Protein AF-A0A1F8QRS6-F1 (afdb_monomer)

Nearest PDB structures (foldseek):
  7la1-assembly1_B  TM=9.643E-01  e=5.398E-09  Mycobacterium avium 104
  1php-assembly1_A  TM=9.640E-01  e=8.467E-09  Geobacillus stearothermophilus
  4dg5-assembly1_A  TM=9.644E-01  e=1.416E-08  Staphylococcus aureus subsp. aureus MRSA252
  3q3v-assembly2_B  TM=9.483E-01  e=3.962E-08  Campylobacter jejuni subsp. jejuni NCTC 11168 = ATCC 700819
  4fey-assembly1_A  TM=9.230E-01  e=3.306E-07  Francisella tularensis subsp. tularensis SCHU S4

Mean predicted aligned error: 3.96 Å

Foldseek 3Di:
DVVVVVVVCQLQPPDDPQREAEDEDQACVVCLVVLVSCLVPHQAYEYDYLHLLLLVVLVVDDSDPRRHDPVCNVVSVVSCVVNPPRYHGDPDDDDD

Structure (mmCIF, N/CA/C/O backbone):
data_AF-A0A1F8QRS6-F1
#
_entry.id   AF-A0A1F8QRS6-F1
#
loop_
_atom_site.group_PDB
_atom_site.id
_atom_site.type_symbol
_atom_site.label_atom_id
_atom_site.label_alt_id
_atom_site.label_comp_id
_atom_site.label_asym_id
_atom_site.label_entity_id
_atom_site.label_seq_id
_atom_site.pdbx_PDB_ins_code
_atom_site.Cartn_x
_atom_site.Cartn_y
_atom_site.Cartn_z
_atom_site.occupancy
_atom_site.B_iso_or_equiv
_atom_site.auth_seq_id
_atom_site.auth_comp_id
_atom_site.auth_asym_id
_atom_site.auth_atom_id
_atom_site.pdbx_PDB_model_num
ATOM 1 N N . MET A 1 1 ? -9.055 26.548 5.984 1.00 64.56 1 MET A N 1
ATOM 2 C CA . MET A 1 1 ? -8.225 25.788 6.943 1.00 64.56 1 MET A CA 1
ATOM 3 C C . MET A 1 1 ? -9.053 25.121 8.034 1.00 64.56 1 MET A C 1
ATOM 5 O O . MET A 1 1 ? -8.870 23.930 8.217 1.00 64.56 1 MET A O 1
ATOM 9 N N . GLU A 1 2 ? -9.971 25.813 8.726 1.00 79.44 2 GLU A N 1
ATOM 10 C CA . GLU A 1 2 ? -10.781 25.194 9.803 1.00 79.44 2 GLU A CA 1
ATOM 11 C C . GLU A 1 2 ? -11.597 23.977 9.342 1.00 79.44 2 GLU A C 1
ATOM 13 O O . GLU A 1 2 ? -11.490 22.918 9.948 1.00 79.44 2 GLU A O 1
ATOM 18 N N . GLN A 1 3 ? -12.325 24.084 8.225 1.00 80.75 3 GLN A N 1
ATOM 19 C CA . GLN A 1 3 ? -13.086 22.951 7.682 1.00 80.75 3 GLN A CA 1
ATOM 20 C C . GLN A 1 3 ? -12.190 21.755 7.330 1.00 80.75 3 GLN A C 1
ATOM 22 O O . GLN A 1 3 ? -12.540 20.617 7.609 1.00 80.75 3 GLN A O 1
ATOM 27 N N . GLU A 1 4 ? -11.015 21.995 6.748 1.00 77.44 4 GLU A N 1
ATOM 28 C CA . GLU A 1 4 ? -10.073 20.935 6.367 1.00 77.44 4 GLU A CA 1
ATOM 29 C C . GLU A 1 4 ? -9.522 20.197 7.595 1.00 77.44 4 GLU A C 1
ATOM 31 O O . GLU A 1 4 ? -9.485 18.968 7.615 1.00 77.44 4 GLU A O 1
ATOM 36 N N . LEU A 1 5 ? -9.181 20.940 8.654 1.00 77.12 5 LEU A N 1
ATOM 37 C CA . LEU A 1 5 ? -8.771 20.376 9.941 1.00 77.12 5 LEU A CA 1
ATOM 38 C C . LEU A 1 5 ? -9.906 19.601 10.617 1.00 77.12 5 LEU A C 1
ATOM 40 O O . LEU A 1 5 ? -9.659 18.552 11.205 1.00 77.12 5 LEU A O 1
ATOM 44 N N . GLU A 1 6 ? -11.143 20.081 10.512 1.00 79.38 6 GLU A N 1
ATOM 45 C CA . GLU A 1 6 ? -12.315 19.396 11.052 1.00 79.38 6 GLU A CA 1
ATOM 46 C C . GLU A 1 6 ? -12.585 18.071 10.324 1.00 79.38 6 GLU A C 1
ATOM 48 O O . GLU A 1 6 ? -12.789 17.041 10.972 1.00 79.38 6 GLU A O 1
ATOM 53 N N . TYR A 1 7 ? -12.516 18.059 8.988 1.00 77.81 7 TYR A N 1
ATOM 54 C CA . TYR A 1 7 ? -12.652 16.835 8.195 1.00 77.81 7 TYR A CA 1
ATOM 55 C C . TYR A 1 7 ? -11.536 15.834 8.497 1.00 77.81 7 TYR A C 1
ATOM 57 O O . TYR A 1 7 ? -11.815 14.655 8.720 1.00 77.81 7 TYR A O 1
ATOM 65 N N . LEU A 1 8 ? -10.284 16.297 8.560 1.00 74.81 8 LEU A N 1
ATOM 66 C CA . LEU A 1 8 ? -9.139 15.451 8.900 1.00 74.81 8 LEU A CA 1
ATOM 67 C C . LEU A 1 8 ? -9.252 14.896 10.322 1.00 74.81 8 LEU A C 1
ATOM 69 O O . LEU A 1 8 ? -9.029 13.704 10.531 1.00 74.81 8 LEU A O 1
ATOM 73 N N . GLY A 1 9 ? -9.642 15.728 11.288 1.00 76.0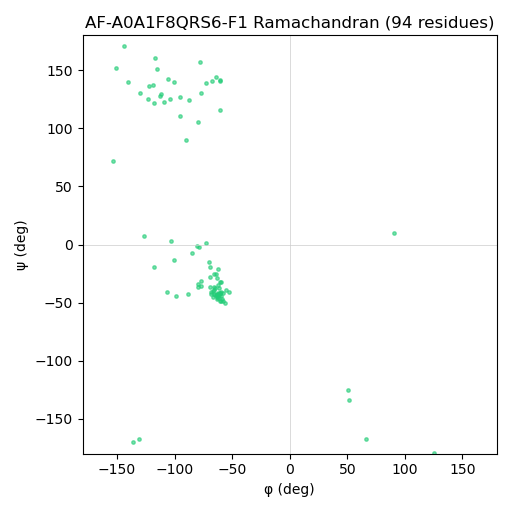6 9 GLY A N 1
ATOM 74 C CA . GLY A 1 9 ? -9.859 15.330 12.676 1.00 76.06 9 GLY A CA 1
ATOM 75 C C . GLY A 1 9 ? -10.942 14.261 12.815 1.00 76.06 9 GLY A C 1
ATOM 76 O O . GLY A 1 9 ? -10.702 13.223 13.435 1.00 76.06 9 GLY A O 1
ATOM 77 N N . ARG A 1 10 ? -12.107 14.455 12.181 1.00 76.25 10 ARG A N 1
ATOM 78 C CA . ARG A 1 10 ? -13.204 13.468 12.175 1.00 76.25 10 ARG A CA 1
ATOM 79 C C . ARG A 1 10 ? -12.789 12.153 11.514 1.00 76.25 10 ARG A C 1
ATOM 81 O O . ARG A 1 10 ? -13.079 11.090 12.053 1.00 76.25 10 ARG A O 1
ATOM 88 N N . ALA A 1 11 ? -12.059 12.219 10.401 1.00 74.94 11 ALA A N 1
ATOM 89 C CA . ALA A 1 11 ? -11.579 11.038 9.685 1.00 74.94 11 ALA A CA 1
ATOM 90 C C . ALA A 1 11 ? -10.492 10.244 10.440 1.00 74.94 11 ALA A C 1
ATOM 92 O O . ALA A 1 11 ? -10.272 9.078 10.122 1.00 74.94 11 ALA A O 1
ATOM 93 N N . THR A 1 12 ? -9.806 10.847 11.419 1.00 73.50 12 THR A N 1
ATOM 94 C CA . THR A 1 12 ? -8.646 10.227 12.095 1.00 73.50 12 THR A CA 1
ATOM 95 C C . THR A 1 12 ? -8.820 9.980 13.594 1.00 73.50 12 THR A C 1
ATOM 97 O O . THR A 1 12 ? -8.088 9.181 14.166 1.00 73.50 12 THR A O 1
ATOM 100 N N . SER A 1 13 ? -9.763 10.646 14.265 1.00 78.44 13 SER A N 1
ATOM 101 C CA . SER A 1 13 ? -9.897 10.540 15.729 1.00 78.44 13 SER A CA 1
ATOM 102 C C . SER A 1 13 ? -10.993 9.563 16.151 1.00 78.44 13 SER A C 1
ATOM 104 O O . SER A 1 13 ? -10.789 8.752 17.049 1.00 78.44 13 SER A O 1
ATOM 106 N N . ASN A 1 14 ? -12.157 9.626 15.501 1.00 79.75 14 ASN A N 1
ATOM 107 C CA . ASN A 1 14 ? -13.267 8.701 15.733 1.00 79.75 14 ASN A CA 1
ATOM 108 C C . ASN A 1 14 ? -14.134 8.593 14.466 1.00 79.75 14 ASN A C 1
ATOM 110 O O . ASN A 1 14 ? -15.224 9.171 14.419 1.00 79.75 14 ASN A O 1
ATOM 114 N N . PRO A 1 15 ? -13.629 7.933 13.410 1.00 83.88 15 PRO A N 1
ATOM 115 C CA . PRO A 1 15 ? -14.341 7.856 12.145 1.00 83.88 15 PRO A CA 1
ATOM 116 C C . PRO A 1 15 ? -15.609 7.010 12.287 1.00 83.88 15 PRO A C 1
ATOM 118 O O . PRO A 1 15 ? -15.604 5.958 12.935 1.00 83.88 15 PRO A O 1
ATOM 121 N N . GLU A 1 16 ? -16.688 7.447 11.639 1.00 87.75 16 GLU A N 1
ATOM 122 C CA . GLU A 1 16 ? -17.864 6.600 11.448 1.00 87.75 16 GLU A CA 1
ATOM 123 C C . GLU A 1 16 ? -17.480 5.347 10.654 1.00 87.75 16 GLU A C 1
ATOM 125 O O . GLU A 1 16 ? -16.659 5.396 9.732 1.00 87.75 16 GLU A O 1
ATOM 130 N N . ARG A 1 17 ? -18.060 4.206 11.036 1.00 90.31 17 ARG A N 1
ATOM 131 C CA . ARG A 1 17 ? -17.741 2.908 10.439 1.00 90.31 17 ARG A CA 1
ATOM 132 C C . ARG A 1 17 ? -18.863 2.430 9.514 1.00 90.31 17 ARG A C 1
ATOM 134 O O . ARG A 1 17 ? -20.031 2.598 9.865 1.00 90.31 17 ARG A O 1
ATOM 141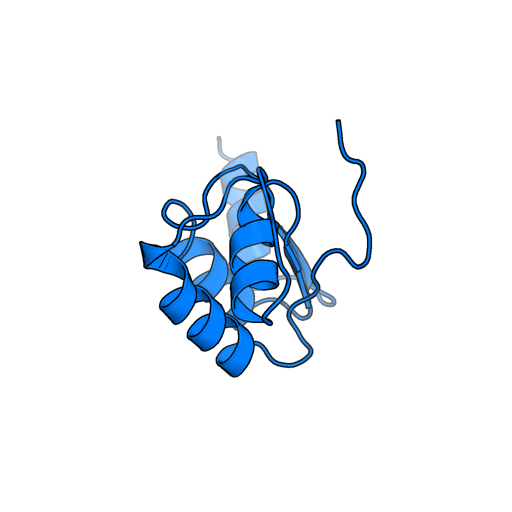 N N . PRO A 1 18 ? -18.531 1.781 8.381 1.00 93.88 18 PRO A N 1
ATOM 142 C CA . PRO A 1 18 ? -17.192 1.332 7.983 1.00 93.88 18 PRO A CA 1
ATOM 143 C C . PRO A 1 18 ? -16.287 2.462 7.463 1.00 93.88 18 PRO A C 1
ATOM 145 O O . PRO A 1 18 ? -16.658 3.201 6.556 1.00 93.88 18 PRO A O 1
ATOM 148 N N . TYR A 1 19 ? -15.067 2.544 7.998 1.00 93.62 19 TYR A N 1
ATOM 149 C CA . TYR A 1 19 ? -14.044 3.486 7.560 1.00 93.62 19 TYR A CA 1
ATOM 150 C C . TYR A 1 19 ? -13.116 2.824 6.542 1.00 93.62 19 TYR A C 1
ATOM 152 O O . TYR A 1 19 ? -12.331 1.930 6.875 1.00 93.62 19 TYR A O 1
ATOM 160 N N . ILE A 1 20 ? -13.204 3.274 5.290 1.00 95.31 20 ILE A N 1
ATOM 161 C CA . ILE A 1 20 ? -12.368 2.799 4.187 1.00 95.31 20 ILE A CA 1
ATOM 162 C C . ILE A 1 20 ? -11.388 3.901 3.802 1.00 95.31 20 I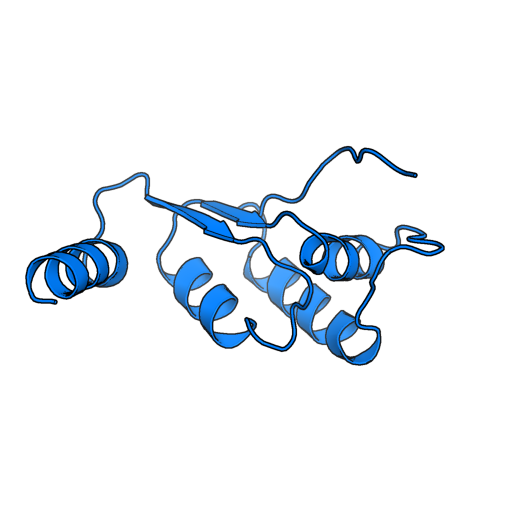LE A C 1
ATOM 164 O O . ILE A 1 20 ? -11.792 5.000 3.426 1.00 95.31 20 ILE A O 1
ATOM 168 N N . ALA A 1 21 ? -10.099 3.583 3.856 1.00 94.81 21 ALA A N 1
ATOM 169 C CA . ALA A 1 21 ? -9.042 4.465 3.389 1.00 94.81 21 ALA A CA 1
ATOM 170 C C . ALA A 1 21 ? -8.557 4.030 2.001 1.00 94.81 21 ALA A C 1
ATOM 172 O O . ALA A 1 21 ? -8.388 2.838 1.737 1.00 94.81 21 ALA A O 1
ATOM 173 N N . ILE A 1 22 ? -8.300 4.998 1.121 1.00 96.38 22 ILE A N 1
ATOM 174 C CA . ILE A 1 22 ? -7.744 4.763 -0.215 1.00 96.38 22 ILE A CA 1
ATOM 175 C C . ILE A 1 22 ? -6.460 5.574 -0.344 1.00 96.38 22 ILE A C 1
ATOM 177 O O . ILE A 1 22 ? -6.459 6.788 -0.151 1.00 96.38 22 ILE A O 1
ATOM 181 N N . LEU A 1 23 ? -5.366 4.901 -0.682 1.00 95.31 23 LEU A N 1
ATOM 182 C CA . LEU A 1 23 ? -4.075 5.521 -0.930 1.00 95.31 23 LEU A CA 1
ATOM 183 C C . LEU A 1 23 ? -3.589 5.190 -2.336 1.00 95.31 23 LEU A C 1
ATOM 185 O O . LEU A 1 23 ? -3.627 4.050 -2.785 1.00 95.31 23 LEU A O 1
ATOM 189 N N . GLY A 1 24 ? -3.075 6.203 -3.018 1.00 94.56 24 GLY A N 1
ATOM 190 C CA . GLY A 1 24 ? -2.356 6.045 -4.276 1.00 94.56 24 GLY A CA 1
ATOM 191 C C . GLY A 1 24 ? -1.100 6.902 -4.297 1.00 94.56 24 GLY A C 1
ATOM 192 O O . GLY A 1 24 ? -0.718 7.507 -3.292 1.00 94.56 24 GLY A O 1
ATOM 193 N N . GLY A 1 25 ? -0.470 6.998 -5.460 1.00 93.88 25 GLY A N 1
ATOM 194 C CA . GLY A 1 25 ? 0.786 7.719 -5.659 1.00 93.88 25 GLY A CA 1
ATOM 195 C C . GLY A 1 25 ? 1.847 6.822 -6.283 1.00 93.88 25 GLY A C 1
ATOM 196 O O . GLY A 1 25 ? 1.585 5.662 -6.598 1.00 93.88 25 GLY A O 1
ATOM 197 N N . ALA A 1 26 ? 3.038 7.373 -6.496 1.00 92.62 26 ALA A N 1
ATOM 198 C CA . ALA A 1 26 ? 4.117 6.672 -7.187 1.00 92.62 26 ALA A CA 1
ATOM 199 C C . ALA A 1 26 ? 4.993 5.835 -6.241 1.00 92.62 26 ALA A C 1
ATOM 201 O O . ALA A 1 26 ? 5.338 4.707 -6.574 1.00 92.62 26 ALA A O 1
ATOM 202 N N . LYS A 1 27 ? 5.335 6.376 -5.067 1.00 91.62 27 LYS A N 1
ATOM 203 C CA . LYS A 1 27 ? 6.320 5.802 -4.144 1.00 91.62 27 LYS A CA 1
ATOM 204 C C . LYS A 1 27 ? 5.686 5.455 -2.800 1.00 91.62 27 LYS A C 1
ATOM 206 O O . LYS A 1 27 ? 4.872 6.216 -2.277 1.00 91.62 27 LYS A O 1
ATOM 211 N N . ILE A 1 28 ? 6.042 4.291 -2.267 1.00 91.56 28 ILE A N 1
ATOM 212 C CA . ILE A 1 28 ? 5.651 3.837 -0.932 1.00 91.56 28 ILE A CA 1
ATOM 213 C C . ILE A 1 28 ? 6.519 4.487 0.144 1.00 91.56 28 ILE A C 1
ATOM 215 O O . ILE A 1 28 ? 5.992 4.773 1.215 1.00 91.56 28 ILE A O 1
ATOM 219 N N . SER A 1 29 ? 7.800 4.752 -0.130 1.00 90.38 29 SER A N 1
ATOM 220 C CA . SER A 1 29 ? 8.756 5.299 0.845 1.00 90.38 29 SER A CA 1
ATOM 221 C C . SER A 1 29 ? 8.250 6.577 1.526 1.00 90.38 29 SER A C 1
ATOM 223 O O . SER A 1 29 ? 8.309 6.688 2.749 1.00 90.38 29 SER A O 1
ATOM 225 N N . ASP A 1 30 ? 7.620 7.466 0.759 1.00 89.56 30 ASP A N 1
ATOM 226 C CA . ASP A 1 30 ? 7.039 8.725 1.243 1.00 89.56 30 ASP A CA 1
ATOM 227 C C . ASP A 1 30 ? 5.785 8.538 2.124 1.00 89.56 30 ASP A C 1
ATOM 229 O O . ASP A 1 30 ? 5.331 9.476 2.779 1.00 89.56 30 ASP A O 1
ATOM 233 N N . LYS A 1 31 ? 5.174 7.345 2.118 1.00 89.38 31 LYS A N 1
ATOM 234 C CA . LYS A 1 31 ? 3.831 7.090 2.672 1.00 89.38 31 LYS A CA 1
ATOM 235 C C . LYS A 1 31 ? 3.766 5.954 3.690 1.00 89.38 31 LYS A C 1
ATOM 237 O O . LYS A 1 31 ? 2.666 5.611 4.120 1.00 89.38 31 LYS A O 1
ATOM 242 N N . ILE A 1 32 ? 4.900 5.390 4.114 1.00 92.06 32 ILE A N 1
ATOM 243 C CA . ILE A 1 32 ? 4.937 4.275 5.081 1.00 92.06 32 ILE A CA 1
ATOM 24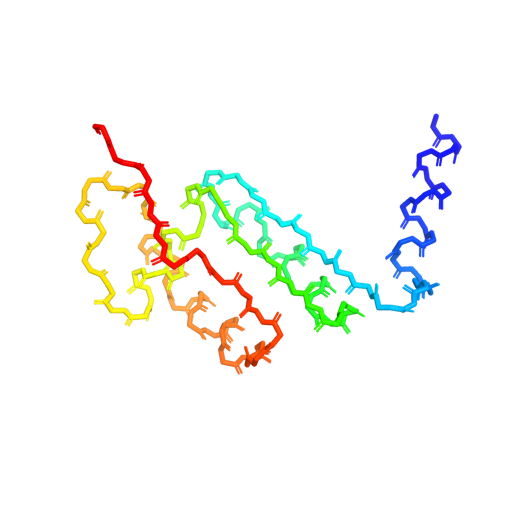4 C C . ILE A 1 32 ? 4.202 4.639 6.379 1.00 92.06 32 ILE A C 1
ATOM 246 O O . ILE A 1 32 ? 3.312 3.904 6.802 1.00 92.06 32 ILE A O 1
ATOM 250 N N . SER A 1 33 ? 4.515 5.793 6.974 1.00 91.56 33 SER A N 1
ATOM 251 C CA . SER A 1 33 ? 3.889 6.239 8.228 1.00 91.56 33 SER A CA 1
ATOM 252 C C . SER A 1 33 ? 2.375 6.426 8.092 1.00 91.56 33 SER A C 1
ATOM 254 O O . SER A 1 33 ? 1.613 6.070 8.989 1.00 91.56 33 SER A O 1
ATOM 256 N N . VAL A 1 34 ? 1.924 6.931 6.942 1.00 92.81 34 VAL A N 1
ATOM 257 C CA . VAL A 1 34 ? 0.502 7.128 6.644 1.00 92.81 34 VAL A CA 1
ATOM 258 C C . VAL A 1 34 ? -0.212 5.786 6.488 1.00 92.81 34 V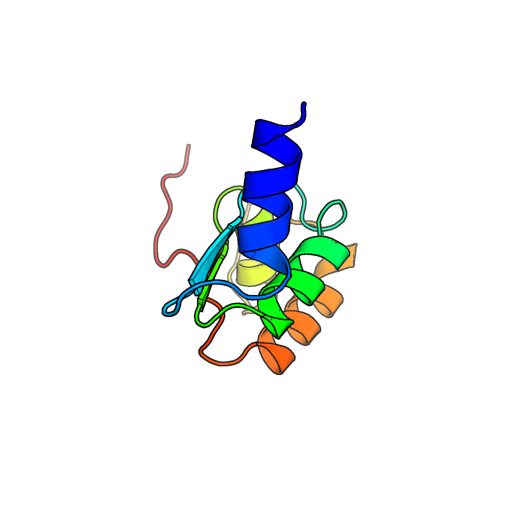AL A C 1
ATOM 260 O O . VAL A 1 34 ? -1.303 5.612 7.026 1.00 92.81 34 VAL A O 1
ATOM 263 N N . VAL A 1 35 ? 0.410 4.820 5.803 1.00 94.06 35 VAL A N 1
ATOM 264 C CA . VAL A 1 35 ? -0.117 3.455 5.670 1.00 94.06 35 VAL A CA 1
ATOM 265 C C . VAL A 1 35 ? -0.273 2.801 7.041 1.00 94.06 35 VAL A C 1
ATOM 267 O O . VAL A 1 35 ? -1.343 2.272 7.331 1.00 94.06 35 VAL A O 1
ATOM 270 N N . GLU A 1 36 ? 0.750 2.860 7.898 1.00 93.38 36 GLU A N 1
ATOM 271 C CA . GLU A 1 36 ? 0.691 2.261 9.237 1.00 93.38 36 GLU A CA 1
ATOM 272 C C . GLU A 1 36 ? -0.385 2.913 10.115 1.00 93.38 36 GLU A C 1
ATOM 274 O O . GLU A 1 36 ? -1.161 2.205 10.760 1.00 93.38 36 GLU A O 1
ATOM 279 N N . ASN A 1 37 ? -0.489 4.245 10.086 1.00 92.25 37 ASN A N 1
ATOM 280 C CA . ASN A 1 37 ? -1.504 4.969 10.845 1.00 92.25 37 ASN A CA 1
ATOM 281 C C . ASN A 1 37 ? -2.927 4.621 10.382 1.00 92.25 37 ASN A C 1
ATOM 283 O O . ASN A 1 37 ? -3.797 4.320 11.197 1.00 92.25 37 ASN A O 1
ATOM 287 N N . LEU A 1 38 ? -3.171 4.614 9.069 1.00 92.81 38 LEU A N 1
ATOM 288 C CA . LEU A 1 38 ? -4.490 4.290 8.531 1.00 92.81 38 LEU A CA 1
ATOM 289 C C . LEU A 1 38 ? -4.856 2.832 8.790 1.00 92.81 38 LEU A C 1
ATOM 291 O O . LEU A 1 38 ? -5.992 2.555 9.162 1.00 92.81 38 LEU A O 1
ATOM 295 N N . LEU A 1 39 ? -3.909 1.902 8.666 1.00 93.50 39 LEU A N 1
ATOM 296 C CA . LEU A 1 39 ? -4.148 0.482 8.918 1.00 93.50 39 LEU A CA 1
ATOM 297 C C . LEU A 1 39 ? -4.601 0.200 10.363 1.00 93.50 39 LEU A C 1
ATOM 299 O O . LEU A 1 39 ? -5.400 -0.713 10.592 1.00 93.50 39 LEU A O 1
ATOM 303 N N . ALA A 1 40 ? -4.124 0.995 11.326 1.00 91.38 40 ALA A N 1
ATOM 304 C CA . ALA A 1 40 ? -4.538 0.902 12.724 1.00 91.38 40 ALA A CA 1
ATOM 305 C C . ALA A 1 40 ? -5.996 1.345 12.951 1.00 91.38 40 ALA A C 1
ATOM 307 O O . ALA A 1 40 ? -6.651 0.852 13.867 1.00 91.38 40 ALA A O 1
ATOM 308 N N . GLN A 1 41 ? -6.517 2.245 12.114 1.00 90.75 41 GLN A N 1
ATOM 309 C CA . GLN A 1 41 ? -7.806 2.903 12.338 1.00 90.75 41 GLN A CA 1
ATOM 310 C C . GLN A 1 41 ? -8.921 2.388 11.418 1.00 90.75 41 GLN A C 1
ATOM 312 O O . GLN A 1 41 ? -10.060 2.202 11.863 1.00 90.75 41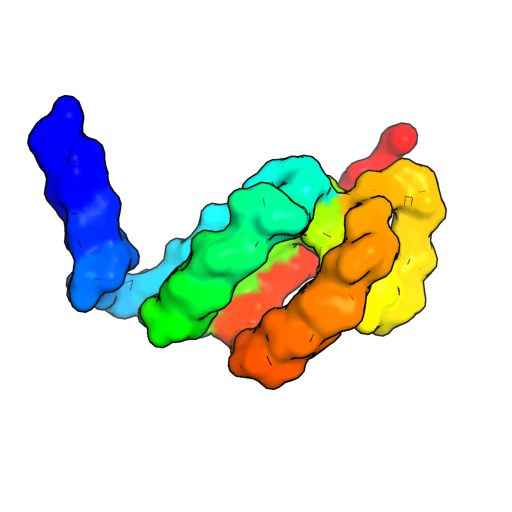 GLN A O 1
ATOM 317 N N . CYS A 1 42 ? -8.608 2.145 10.143 1.00 93.81 42 CYS A N 1
ATOM 318 C CA . CYS A 1 42 ? -9.578 1.775 9.118 1.00 93.81 42 CYS A CA 1
ATOM 319 C C . CYS A 1 42 ? -10.009 0.301 9.196 1.00 93.81 42 CYS A C 1
ATOM 321 O O . CYS A 1 42 ? -9.317 -0.577 9.730 1.00 93.81 42 CYS A O 1
ATOM 323 N N . ASP A 1 43 ? -11.188 0.034 8.640 1.00 95.94 43 ASP A N 1
ATOM 324 C CA . ASP A 1 43 ? -11.714 -1.314 8.431 1.00 95.94 43 ASP A CA 1
ATOM 325 C C . ASP A 1 43 ? -11.095 -1.955 7.183 1.00 95.94 43 ASP A C 1
ATOM 327 O O . ASP A 1 43 ? -10.804 -3.156 7.166 1.00 95.94 43 ASP A O 1
ATOM 331 N N . LYS A 1 44 ? -10.866 -1.143 6.142 1.00 97.81 44 LYS A N 1
ATOM 332 C CA . LYS A 1 44 ? -10.215 -1.537 4.889 1.00 97.81 44 LYS A CA 1
ATOM 333 C C . LYS A 1 44 ? -9.278 -0.439 4.399 1.00 97.81 44 LYS A C 1
ATOM 335 O O . LYS A 1 44 ? -9.631 0.739 4.427 1.00 97.81 44 LYS A O 1
ATOM 340 N N . LEU A 1 45 ? -8.122 -0.852 3.889 1.00 97.44 45 LEU A N 1
ATOM 341 C CA . LEU A 1 45 ? -7.159 0.009 3.214 1.00 97.44 45 LEU A CA 1
ATOM 342 C C . LEU A 1 45 ? -6.994 -0.465 1.773 1.00 97.44 45 LEU A C 1
ATOM 344 O O . LEU A 1 45 ? -6.606 -1.606 1.544 1.00 97.44 45 LEU A O 1
ATOM 348 N N . ILE A 1 46 ? -7.260 0.407 0.809 1.00 98.19 46 ILE A N 1
ATOM 349 C CA . ILE A 1 46 ? -7.059 0.147 -0.617 1.00 98.19 46 ILE A CA 1
ATOM 350 C C . ILE A 1 46 ? -5.801 0.890 -1.057 1.00 98.19 46 ILE A C 1
ATOM 352 O O . ILE A 1 46 ? -5.709 2.100 -0.859 1.00 98.19 46 ILE A O 1
ATOM 356 N N . ILE A 1 47 ? -4.841 0.186 -1.657 1.00 97.50 47 ILE A N 1
ATOM 357 C CA . ILE A 1 47 ? -3.642 0.805 -2.235 1.00 97.50 47 ILE A CA 1
ATOM 358 C C . ILE A 1 47 ? -3.670 0.645 -3.753 1.00 97.50 47 ILE A C 1
ATOM 360 O O . ILE A 1 47 ? -3.811 -0.464 -4.254 1.00 97.50 47 ILE A O 1
ATOM 364 N N . GLY A 1 48 ? -3.513 1.748 -4.480 1.00 96.88 48 GLY A N 1
ATOM 365 C CA . GLY A 1 48 ? -3.417 1.787 -5.940 1.00 96.88 48 GLY A CA 1
ATOM 366 C C . GLY A 1 48 ? -2.230 2.620 -6.431 1.00 96.88 48 GLY A C 1
ATOM 367 O O . GLY A 1 48 ? -1.351 3.006 -5.660 1.00 96.88 48 GLY A O 1
ATOM 368 N N . GLY A 1 49 ? -2.211 2.926 -7.730 1.00 95.62 49 GLY A N 1
ATOM 369 C CA . GLY A 1 49 ? -1.123 3.678 -8.363 1.00 95.62 49 GLY A CA 1
ATOM 370 C C . GLY A 1 49 ? 0.214 2.927 -8.378 1.00 95.62 49 GLY A C 1
ATOM 371 O O . GLY A 1 49 ? 0.278 1.733 -8.095 1.00 95.62 49 GLY A O 1
ATOM 372 N N . GLY A 1 50 ? 1.299 3.639 -8.691 1.00 95.12 50 GLY A N 1
ATOM 373 C CA . GLY A 1 50 ? 2.643 3.058 -8.780 1.00 95.12 50 GLY A CA 1
ATOM 374 C C . GLY A 1 50 ? 3.123 2.419 -7.475 1.00 95.12 50 GLY A C 1
ATOM 375 O O . GLY A 1 50 ? 3.787 1.390 -7.507 1.00 95.12 50 GLY A O 1
ATOM 376 N N . MET A 1 51 ? 2.717 2.950 -6.318 1.00 95.19 51 MET A N 1
ATOM 377 C CA . MET A 1 51 ? 3.131 2.393 -5.026 1.00 95.19 51 MET A CA 1
ATOM 378 C C . MET A 1 51 ? 2.585 0.978 -4.775 1.00 95.19 51 MET A C 1
ATOM 380 O O . MET A 1 51 ? 3.208 0.207 -4.043 1.00 95.19 51 MET A O 1
ATOM 384 N N . ALA A 1 52 ? 1.460 0.604 -5.402 1.00 97.50 52 ALA A N 1
ATOM 385 C CA . ALA A 1 52 ? 0.919 -0.752 -5.320 1.00 97.50 52 ALA A CA 1
ATOM 386 C C . ALA A 1 52 ? 1.879 -1.790 -5.922 1.00 97.50 52 ALA A C 1
ATOM 388 O O . ALA A 1 52 ? 1.937 -2.923 -5.446 1.00 97.50 52 ALA A O 1
ATOM 389 N N . ASN A 1 53 ? 2.693 -1.401 -6.905 1.00 97.69 53 ASN A N 1
ATOM 390 C CA . ASN A 1 53 ? 3.640 -2.294 -7.568 1.00 97.69 53 ASN A CA 1
ATOM 391 C C . ASN A 1 53 ? 4.693 -2.846 -6.604 1.00 97.69 53 ASN A C 1
ATOM 393 O O . ASN A 1 53 ? 5.071 -4.005 -6.730 1.00 97.69 53 ASN A O 1
ATOM 397 N N . THR A 1 54 ? 5.135 -2.072 -5.606 1.00 97.62 54 THR A N 1
ATOM 398 C CA . THR A 1 54 ? 6.071 -2.574 -4.585 1.00 97.62 54 THR A CA 1
ATOM 399 C C . THR A 1 54 ? 5.426 -3.659 -3.717 1.00 97.62 54 THR A C 1
ATOM 401 O O . THR A 1 54 ? 6.078 -4.647 -3.383 1.00 97.62 54 THR A O 1
ATOM 404 N N . PHE A 1 55 ? 4.132 -3.534 -3.402 1.00 97.62 55 PHE A N 1
ATOM 405 C CA . PHE A 1 55 ? 3.384 -4.586 -2.706 1.00 97.62 55 PHE A CA 1
ATOM 406 C C . PHE A 1 55 ? 3.181 -5.824 -3.586 1.00 97.62 55 PHE A C 1
ATOM 408 O O . PHE A 1 55 ? 3.331 -6.948 -3.112 1.00 97.62 55 PHE A O 1
ATOM 415 N N . LEU A 1 56 ? 2.880 -5.639 -4.873 1.00 97.94 56 LEU A N 1
ATOM 416 C CA . LEU A 1 56 ? 2.750 -6.744 -5.824 1.00 97.94 56 LEU A CA 1
ATOM 417 C C . LEU A 1 56 ? 4.093 -7.471 -6.020 1.00 97.94 56 LEU A C 1
ATOM 419 O O . LEU A 1 56 ? 4.141 -8.697 -5.923 1.00 97.94 56 LEU A O 1
ATOM 423 N N . ALA A 1 57 ? 5.200 -6.741 -6.159 1.00 97.88 57 ALA A N 1
ATOM 424 C CA . ALA A 1 57 ? 6.547 -7.310 -6.170 1.00 97.88 57 ALA A CA 1
ATOM 425 C C . ALA A 1 57 ? 6.844 -8.096 -4.881 1.00 97.88 57 ALA A C 1
ATOM 427 O O . ALA A 1 57 ? 7.365 -9.208 -4.931 1.00 97.88 57 ALA A O 1
ATOM 428 N N . ALA A 1 58 ? 6.444 -7.570 -3.718 1.00 97.50 58 ALA A N 1
ATOM 429 C CA . ALA A 1 58 ? 6.579 -8.253 -2.432 1.00 97.50 58 ALA A CA 1
ATOM 430 C C . ALA A 1 58 ? 5.749 -9.550 -2.326 1.00 97.50 58 ALA A C 1
ATOM 432 O O . ALA A 1 58 ? 6.133 -10.448 -1.575 1.00 97.50 58 ALA A O 1
ATOM 433 N N . LYS A 1 59 ? 4.654 -9.682 -3.093 1.00 96.81 59 LYS A N 1
ATOM 434 C CA . LYS A 1 59 ? 3.881 -10.932 -3.257 1.00 96.81 59 LYS A CA 1
ATOM 435 C C . LYS A 1 59 ? 4.509 -11.912 -4.257 1.00 96.81 59 LYS A C 1
ATOM 437 O O . LYS A 1 59 ? 3.966 -12.995 -4.448 1.00 96.81 59 LYS A O 1
ATOM 442 N N . GLY A 1 60 ? 5.627 -11.548 -4.885 1.00 97.00 60 GLY A N 1
ATOM 443 C CA . GLY A 1 60 ? 6.332 -12.373 -5.865 1.00 97.00 60 GLY A CA 1
ATOM 444 C C . GLY A 1 60 ? 5.891 -12.159 -7.314 1.00 97.00 60 GLY A C 1
ATOM 445 O O . GLY A 1 60 ? 6.303 -12.928 -8.180 1.00 97.00 60 GLY A O 1
ATOM 446 N N . TYR A 1 61 ? 5.080 -11.137 -7.609 1.00 97.38 61 TYR A N 1
ATOM 447 C CA . TYR A 1 61 ? 4.741 -10.810 -8.994 1.00 97.38 61 TYR A CA 1
ATOM 448 C C . TYR A 1 61 ? 5.933 -10.180 -9.720 1.00 97.38 61 TYR A C 1
ATOM 450 O O . TYR A 1 61 ? 6.642 -9.331 -9.177 1.00 97.38 61 TYR A O 1
ATOM 458 N N . ASN A 1 62 ? 6.132 -10.573 -10.979 1.00 95.69 62 ASN A N 1
ATOM 459 C CA . ASN A 1 62 ? 7.128 -9.951 -11.840 1.00 95.69 62 ASN A CA 1
ATOM 460 C C . ASN A 1 62 ? 6.579 -8.635 -12.405 1.00 95.69 62 ASN A C 1
ATOM 462 O O . ASN A 1 62 ? 5.746 -8.639 -13.308 1.00 95.69 62 ASN A O 1
ATOM 466 N N . MET A 1 63 ? 7.073 -7.520 -11.874 1.00 96.31 63 MET A N 1
ATOM 467 C CA . MET A 1 63 ? 6.580 -6.182 -12.203 1.00 96.31 63 MET A CA 1
ATOM 468 C C . MET A 1 63 ? 7.206 -5.563 -13.463 1.00 96.31 63 MET A C 1
ATOM 470 O O . MET A 1 63 ? 6.735 -4.516 -13.913 1.00 96.31 63 MET A O 1
ATOM 474 N N . GLN A 1 64 ? 8.224 -6.201 -14.057 1.00 95.75 64 GLN A N 1
ATOM 475 C CA . GLN A 1 64 ? 8.908 -5.726 -15.269 1.00 95.75 64 GLN A CA 1
ATOM 476 C C . GLN A 1 64 ? 9.338 -4.249 -15.146 1.00 95.75 64 GLN A C 1
ATOM 478 O O . GLN A 1 64 ? 10.021 -3.885 -14.192 1.00 95.75 64 GLN A O 1
ATOM 483 N N . ALA A 1 65 ? 8.935 -3.396 -16.090 1.00 96.31 65 ALA A N 1
ATOM 484 C CA . ALA A 1 65 ? 9.281 -1.977 -16.127 1.00 96.31 65 ALA A CA 1
ATOM 485 C C . ALA A 1 65 ? 8.445 -1.101 -15.173 1.00 96.31 65 ALA A C 1
ATOM 487 O O . ALA A 1 65 ? 8.659 0.109 -15.102 1.00 96.31 65 ALA A O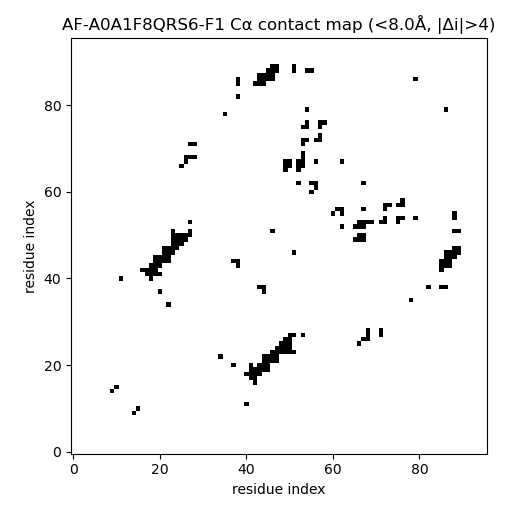 1
ATOM 488 N N . SER A 1 66 ? 7.484 -1.681 -14.448 1.00 97.12 66 SER A N 1
ATOM 489 C CA . SER A 1 66 ? 6.664 -0.925 -13.502 1.00 97.12 66 SER A CA 1
ATOM 490 C C . SER A 1 66 ? 7.524 -0.367 -12.367 1.00 97.12 66 SER A C 1
ATOM 492 O O . SER A 1 66 ? 8.443 -1.028 -11.885 1.00 97.12 66 SER A O 1
ATOM 494 N N . LEU A 1 67 ? 7.199 0.838 -11.892 1.00 96.25 67 LEU A N 1
ATOM 495 C CA . LEU A 1 67 ? 7.922 1.472 -10.789 1.00 96.25 67 LEU A CA 1
ATOM 496 C C . LEU A 1 67 ? 7.841 0.612 -9.522 1.00 96.25 67 LEU A C 1
ATOM 498 O O . LEU A 1 67 ? 6.758 0.457 -8.967 1.00 96.25 67 LEU A O 1
ATOM 502 N N . VAL A 1 68 ? 8.978 0.097 -9.054 1.00 97.12 68 VAL A N 1
ATOM 503 C CA . VAL A 1 68 ? 9.101 -0.677 -7.811 1.00 97.12 68 VAL A CA 1
ATOM 504 C C . VAL A 1 68 ? 10.235 -0.105 -6.975 1.00 97.12 68 VAL A C 1
ATOM 506 O O . VAL A 1 68 ? 11.360 0.050 -7.448 1.00 97.12 68 VAL A O 1
ATOM 509 N N . GLU A 1 69 ? 9.960 0.155 -5.701 1.00 97.12 69 GLU A N 1
ATOM 510 C CA . GLU A 1 69 ? 10.988 0.545 -4.738 1.00 97.12 69 GLU A CA 1
ATOM 511 C C . GLU A 1 69 ? 11.554 -0.703 -4.063 1.00 97.12 69 GLU A C 1
ATOM 513 O O . GLU A 1 69 ? 11.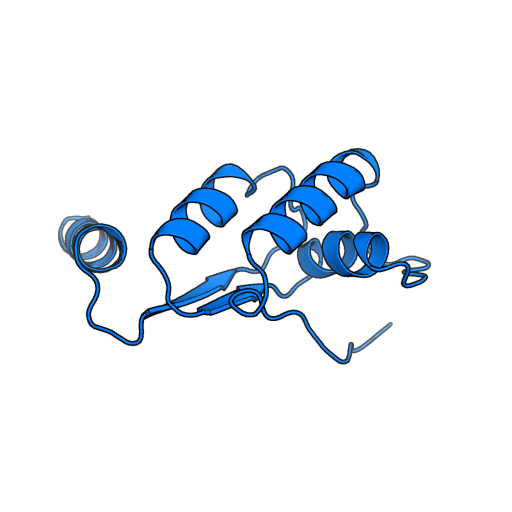062 -1.156 -3.030 1.00 97.12 69 GLU A O 1
ATOM 518 N N . THR 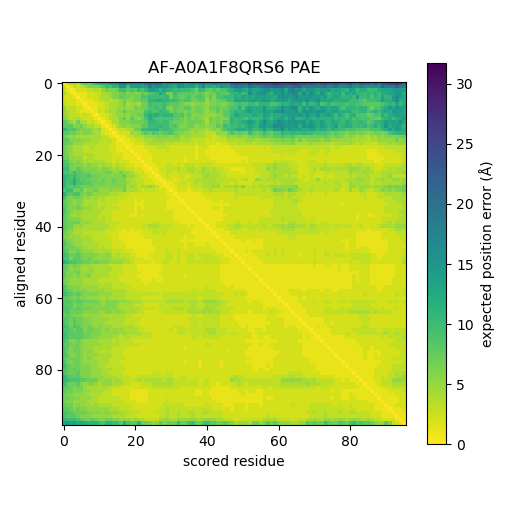A 1 70 ? 12.601 -1.273 -4.662 1.00 95.44 70 THR A N 1
ATOM 519 C CA . THR A 1 70 ? 13.224 -2.529 -4.210 1.00 95.44 70 THR A CA 1
ATOM 520 C C . THR A 1 70 ? 13.668 -2.475 -2.747 1.00 95.44 70 THR A C 1
ATOM 522 O O . THR A 1 70 ? 13.444 -3.429 -2.004 1.00 95.44 70 THR A O 1
ATOM 525 N N . ALA A 1 71 ? 14.201 -1.335 -2.300 1.00 96.06 71 ALA A N 1
ATOM 526 C CA . ALA A 1 71 ? 14.597 -1.104 -0.910 1.00 96.06 71 ALA A CA 1
ATOM 527 C C . ALA A 1 71 ? 13.423 -1.168 0.088 1.00 96.06 71 ALA A C 1
ATOM 529 O O . ALA A 1 71 ? 13.635 -1.397 1.275 1.00 96.06 71 ALA A O 1
ATOM 530 N N . SER A 1 72 ? 12.183 -0.990 -0.377 1.00 96.00 72 SER A N 1
ATOM 531 C CA . SER A 1 72 ? 10.971 -1.005 0.450 1.00 96.00 72 SER A CA 1
ATOM 532 C C . SER A 1 72 ? 10.173 -2.308 0.341 1.00 96.00 72 SER A C 1
ATOM 534 O O . SER A 1 72 ? 9.120 -2.423 0.966 1.00 96.00 72 SER A O 1
ATOM 536 N N . VAL A 1 73 ? 10.652 -3.307 -0.411 1.00 96.69 73 VAL A N 1
ATOM 537 C CA . VAL A 1 73 ? 9.954 -4.595 -0.586 1.00 96.69 73 VAL A CA 1
ATOM 538 C C . VAL A 1 73 ? 9.778 -5.327 0.745 1.00 96.69 73 VAL A C 1
ATOM 540 O O . VAL A 1 73 ? 8.697 -5.841 1.024 1.00 96.69 73 VAL A O 1
ATOM 543 N N . GLU A 1 74 ? 10.802 -5.344 1.597 1.00 97.06 74 GLU A N 1
ATOM 544 C CA . GLU A 1 74 ? 10.714 -6.026 2.895 1.00 97.06 74 GLU A CA 1
ATOM 545 C C . GLU A 1 74 ? 9.758 -5.305 3.859 1.00 97.06 74 GLU A C 1
ATOM 547 O O . GLU A 1 74 ? 8.954 -5.929 4.559 1.00 97.06 74 GLU A O 1
ATOM 552 N N . THR A 1 75 ? 9.744 -3.971 3.809 1.00 95.94 75 THR A N 1
ATOM 553 C CA . THR A 1 75 ? 8.749 -3.158 4.514 1.00 95.94 75 THR A CA 1
ATOM 554 C C . THR A 1 75 ? 7.337 -3.461 4.015 1.00 95.94 75 THR A C 1
ATOM 556 O O . THR A 1 75 ? 6.432 -3.664 4.822 1.00 95.94 75 THR A O 1
ATOM 559 N N . ALA A 1 76 ? 7.136 -3.562 2.698 1.00 96.50 76 ALA A N 1
ATOM 560 C CA . ALA A 1 76 ? 5.843 -3.903 2.114 1.00 96.50 76 ALA A CA 1
ATOM 561 C C . ALA A 1 76 ? 5.359 -5.291 2.567 1.00 96.50 76 ALA A C 1
ATOM 563 O O . ALA A 1 76 ? 4.193 -5.427 2.940 1.00 96.50 76 ALA A O 1
ATOM 564 N N . LYS A 1 77 ? 6.239 -6.305 2.631 1.00 97.38 77 LYS A N 1
ATOM 565 C CA . LYS A 1 77 ? 5.902 -7.622 3.211 1.00 97.38 77 LYS A CA 1
ATOM 566 C C . LYS A 1 77 ? 5.457 -7.510 4.663 1.00 97.38 77 LYS A C 1
ATOM 568 O O . LYS A 1 77 ? 4.430 -8.076 5.031 1.00 97.38 77 LYS A O 1
ATOM 573 N N . THR A 1 78 ? 6.199 -6.752 5.465 1.00 97.00 78 THR A N 1
ATOM 574 C CA . THR A 1 78 ? 5.882 -6.535 6.881 1.00 97.00 78 THR A CA 1
ATOM 575 C C . THR A 1 78 ? 4.509 -5.880 7.044 1.00 97.00 78 THR A C 1
ATOM 577 O O . THR A 1 78 ? 3.698 -6.328 7.853 1.00 97.00 78 THR A O 1
ATOM 580 N N . ILE A 1 79 ? 4.207 -4.859 6.237 1.00 96.19 79 ILE A N 1
ATOM 581 C CA . ILE A 1 79 ? 2.899 -4.194 6.228 1.00 96.19 79 ILE A CA 1
ATOM 582 C C . ILE A 1 79 ? 1.793 -5.174 5.821 1.00 96.19 79 ILE A C 1
ATOM 584 O O . ILE A 1 79 ? 0.768 -5.230 6.494 1.00 96.19 79 ILE A O 1
ATOM 588 N N . MET A 1 80 ? 1.985 -5.973 4.765 1.00 96.88 80 MET A N 1
ATOM 589 C CA . MET A 1 80 ? 0.991 -6.968 4.338 1.00 96.88 80 MET A CA 1
ATOM 590 C C . MET A 1 80 ? 0.716 -8.010 5.425 1.00 96.88 80 MET A C 1
ATOM 592 O O . MET A 1 80 ? -0.443 -8.345 5.667 1.00 96.88 80 MET A O 1
ATOM 596 N N . ALA A 1 81 ? 1.762 -8.483 6.109 1.00 96.94 81 ALA A N 1
ATOM 597 C CA . ALA A 1 81 ? 1.633 -9.428 7.213 1.00 96.94 81 ALA A CA 1
ATOM 598 C C . ALA A 1 81 ? 0.842 -8.832 8.389 1.00 96.94 81 ALA A C 1
ATOM 600 O O . ALA A 1 81 ? -0.039 -9.496 8.929 1.00 96.94 81 ALA A O 1
ATOM 601 N N . LYS A 1 82 ? 1.101 -7.563 8.746 1.00 95.62 82 LYS A N 1
ATOM 602 C CA . LYS A 1 82 ? 0.329 -6.834 9.769 1.00 95.62 82 LYS A CA 1
ATOM 603 C C . LYS A 1 82 ? -1.124 -6.594 9.340 1.00 95.62 82 LYS A C 1
ATOM 605 O O . LYS A 1 82 ? -2.028 -6.654 10.167 1.00 95.62 82 LYS A O 1
ATOM 610 N N . ALA A 1 83 ? -1.353 -6.287 8.064 1.00 95.75 83 ALA A N 1
ATOM 611 C CA . ALA A 1 83 ? -2.659 -5.879 7.558 1.00 95.75 83 ALA A CA 1
ATOM 612 C C . ALA A 1 83 ? -3.642 -7.037 7.361 1.00 95.75 83 ALA A C 1
ATOM 614 O O . ALA A 1 83 ? -4.851 -6.862 7.538 1.00 95.75 83 ALA A O 1
ATOM 615 N N . GLY A 1 84 ? -3.145 -8.206 6.947 1.00 94.88 84 GLY A N 1
ATOM 616 C CA . GLY A 1 84 ? -3.983 -9.346 6.586 1.00 94.88 84 GLY A CA 1
ATOM 617 C C . GLY A 1 84 ? -5.068 -8.966 5.569 1.00 94.88 84 GLY A C 1
ATOM 618 O O . GLY A 1 84 ? -4.820 -8.244 4.605 1.00 94.88 84 GLY A O 1
ATOM 619 N N . ALA A 1 85 ? -6.305 -9.404 5.815 1.00 95.38 85 ALA A N 1
ATOM 620 C CA . ALA A 1 85 ? -7.452 -9.154 4.934 1.00 95.38 85 ALA A CA 1
ATOM 621 C C . ALA A 1 85 ? -7.976 -7.700 4.945 1.00 95.38 85 ALA A C 1
ATOM 623 O O . ALA A 1 85 ? -8.985 -7.406 4.291 1.00 95.38 85 ALA A O 1
ATOM 624 N N . LYS A 1 86 ? -7.359 -6.787 5.711 1.00 96.81 86 LYS A N 1
ATOM 625 C CA . LYS A 1 86 ? -7.709 -5.358 5.673 1.00 96.81 86 LYS A CA 1
ATOM 626 C C . LYS A 1 86 ? -7.133 -4.651 4.450 1.00 96.81 86 LYS A C 1
ATOM 628 O O . LYS A 1 86 ? -7.755 -3.707 3.970 1.00 96.81 86 LYS A O 1
ATOM 633 N N . LEU A 1 87 ? -5.972 -5.091 3.960 1.00 97.75 87 LEU A N 1
ATOM 634 C CA . LEU A 1 87 ? -5.298 -4.475 2.821 1.00 97.75 87 LEU A CA 1
ATOM 635 C C . LEU A 1 87 ? -5.793 -5.077 1.504 1.00 97.75 87 LEU A C 1
ATOM 637 O O . LEU A 1 87 ? -5.714 -6.283 1.280 1.00 97.75 87 LEU A O 1
ATOM 641 N N . LEU A 1 88 ? -6.265 -4.206 0.623 1.00 98.31 88 LEU A N 1
ATOM 642 C CA . LEU A 1 88 ? -6.725 -4.515 -0.719 1.00 98.31 88 LEU A CA 1
ATOM 643 C C . LEU A 1 88 ? -5.749 -3.904 -1.726 1.00 98.31 88 LEU A C 1
ATOM 645 O O . LEU A 1 88 ? -5.397 -2.726 -1.641 1.00 98.31 88 LEU A O 1
ATOM 649 N N . LEU A 1 89 ? -5.310 -4.730 -2.671 1.00 98.06 89 LEU A N 1
ATOM 650 C CA . LEU A 1 89 ? -4.404 -4.360 -3.757 1.00 98.06 89 LEU A CA 1
ATOM 651 C C . LEU A 1 89 ? -5.124 -4.532 -5.099 1.00 98.06 89 LEU A C 1
ATOM 653 O O . LEU A 1 89 ? -6.105 -5.282 -5.155 1.00 98.06 89 LEU A O 1
ATOM 657 N N . PRO A 1 90 ? -4.637 -3.896 -6.177 1.00 97.81 90 PRO A N 1
ATOM 658 C CA . PRO A 1 90 ? -5.187 -4.093 -7.507 1.00 97.81 90 PRO A CA 1
ATOM 659 C C . PRO A 1 90 ? -5.057 -5.563 -7.914 1.00 97.81 90 PRO A C 1
ATOM 661 O O . PRO A 1 90 ? -4.065 -6.224 -7.587 1.00 97.81 90 PRO A O 1
ATOM 664 N N . ILE A 1 91 ? -6.077 -6.072 -8.599 1.00 97.12 91 ILE A N 1
ATOM 665 C CA . ILE A 1 91 ? -6.111 -7.444 -9.129 1.00 97.12 91 ILE A CA 1
ATOM 666 C C . ILE A 1 91 ? -5.775 -7.492 -10.623 1.00 97.12 91 ILE A C 1
ATOM 668 O O . ILE A 1 91 ? -5.492 -8.560 -11.158 1.00 97.12 91 ILE A O 1
ATOM 672 N N . ASP A 1 92 ? -5.784 -6.333 -11.271 1.00 96.75 92 ASP A N 1
ATOM 673 C CA . ASP A 1 92 ? -5.459 -6.088 -12.665 1.00 96.75 92 ASP A CA 1
ATOM 674 C C . ASP A 1 92 ? -4.732 -4.738 -12.809 1.00 96.75 92 ASP A C 1
ATOM 676 O O . ASP A 1 92 ? -4.588 -3.967 -11.853 1.00 96.75 92 ASP A O 1
ATOM 680 N N . ALA A 1 93 ? -4.207 -4.477 -14.006 1.00 95.62 93 ALA A N 1
ATOM 681 C CA . ALA A 1 93 ? -3.546 -3.225 -14.347 1.00 95.62 93 ALA A CA 1
ATOM 682 C C . ALA A 1 93 ? -3.700 -2.926 -15.842 1.00 95.62 93 ALA A C 1
ATOM 684 O O . ALA A 1 93 ? -3.767 -3.836 -16.669 1.00 95.62 93 ALA A O 1
ATOM 685 N N . VAL A 1 94 ? -3.691 -1.639 -16.185 1.00 96.25 94 VAL A N 1
ATOM 686 C CA . VAL A 1 94 ? -3.525 -1.164 -17.563 1.00 96.25 94 VAL A CA 1
ATOM 687 C C . VAL A 1 94 ? -2.044 -0.849 -17.772 1.00 96.25 94 VAL A C 1
ATOM 689 O O . VAL A 1 94 ? -1.462 -0.115 -16.973 1.00 96.25 94 VAL A O 1
ATOM 692 N N . ILE A 1 95 ? -1.436 -1.410 -18.819 1.00 93.75 95 ILE A N 1
ATOM 693 C CA . ILE A 1 95 ? -0.006 -1.261 -19.137 1.00 93.75 95 ILE A CA 1
ATOM 694 C C . ILE A 1 95 ? 0.184 -0.525 -20.468 1.00 93.75 95 ILE A C 1
ATOM 696 O O . ILE A 1 95 ? -0.673 -0.623 -21.348 1.00 93.75 95 ILE A O 1
ATOM 700 N N . ALA A 1 96 ? 1.301 0.192 -20.604 1.00 91.69 96 ALA A N 1
ATOM 701 C CA . ALA A 1 96 ? 1.703 0.915 -21.809 1.00 91.69 96 ALA A CA 1
ATOM 702 C C . ALA A 1 96 ? 3.230 0.952 -21.932 1.00 91.69 96 ALA A C 1
ATOM 704 O O . ALA A 1 96 ? 3.895 0.930 -20.868 1.00 91.69 96 ALA A O 1
#

pLDDT: mean 92.39, std 7.2, range [64.56, 98.31]

Radius of gyration: 14.31 Å; Cα contacts (8 Å, |Δi|>4): 115; chains: 1; bounding box: 32×38×38 Å

Solvent-accessible surface area (backbone atoms only — not comparable to full-atom values): 5691 Å² total; per-residue (Å²): 109,70,68,60,52,50,52,51,46,44,66,69,74,70,52,72,80,87,34,72,46,77,48,67,46,62,62,49,82,88,38,51,72,57,51,56,54,45,63,76,72,36,66,31,38,38,38,36,63,38,27,33,41,22,44,42,40,48,74,69,47,87,59,80,92,54,60,58,54,73,92,46,22,67,58,36,41,52,50,48,68,74,42,50,91,31,54,43,67,73,94,74,83,91,84,133

Secondary structure (DSSP, 8-state):
-HHHHHHHHHHHHS--SS-EEEE--S-SGGGHHHHHHHHHH-SEEEE-SHHHHHHHHHTT---TTS---GGGHHHHHHHHHHHGGGEE--S-----

Sequence (96 aa):
MEQELEYLGRATSNPERPYIAILGGAKISDKISVVENLLAQCDKLIIGGGMANTFLAAKGYNMQASLVETASVETAKTIMAKAGAKLLLPIDAVIA